Protein AF-A0A3D0DFE4-F1 (afdb_monomer_lite)

Secondary structure (DSSP, 8-state):
-EEEE----S--TT-SSGGGTTSPP--TTTTHHHHHHHHHHHHHHHHS--SS---EEEESSSS---TT-GGGS-GGG-

Foldseek 3Di:
DAEAAADWAQAPCVDPPPVRGRHTDPCVPPRVVSVVVLVVVVVVCVVPPDPDDDDYDHFYQQNQDDPPDPVRHPPRPD

pLDDT: mean 96.99, std 2.97, range [77.88, 98.81]

Radius of gyration: 15.49 Å; chains: 1; bounding box: 35×24×38 Å

Sequence (78 aa):
MLCAHWDSRPRADQDHDSSFAGQPILGANDGASGTAILLELGRLFKETPPPIGVDIVLFDGEDYGFSGQEKGWFLGSA

Structure (mmCIF, N/CA/C/O backbone):
data_AF-A0A3D0DFE4-F1
#
_entry.id   AF-A0A3D0DFE4-F1
#
loop_
_atom_site.group_PDB
_atom_site.id
_atom_site.type_symbol
_atom_site.label_atom_id
_atom_site.label_alt_id
_atom_site.label_comp_id
_atom_site.label_asym_id
_atom_site.label_entity_id
_atom_site.label_seq_id
_atom_site.pdbx_PDB_ins_code
_atom_site.Cartn_x
_atom_site.Cartn_y
_atom_site.Cartn_z
_atom_site.occupancy
_atom_site.B_iso_or_equiv
_atom_site.auth_seq_id
_atom_site.auth_comp_id
_atom_site.auth_asym_id
_atom_site.auth_atom_id
_atom_site.pdbx_PDB_model_num
ATOM 1 N N . MET A 1 1 ? -6.550 7.747 10.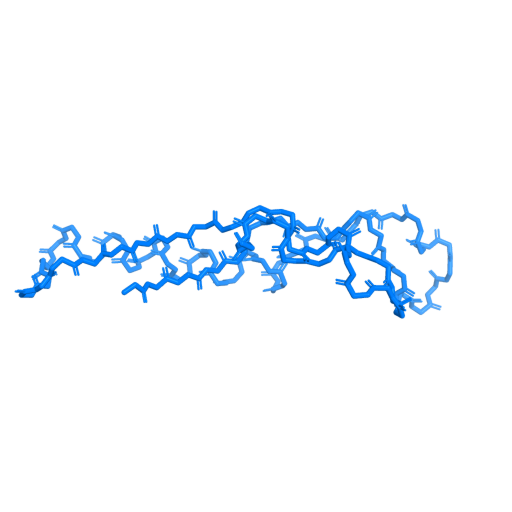956 1.00 95.81 1 MET A N 1
ATOM 2 C CA . MET A 1 1 ? -6.370 7.089 9.651 1.00 95.81 1 MET A CA 1
ATOM 3 C C . MET A 1 1 ? -5.161 6.175 9.717 1.00 95.81 1 MET A C 1
ATOM 5 O O . MET A 1 1 ? -4.132 6.593 10.238 1.00 95.81 1 MET A O 1
ATOM 9 N N . LEU A 1 2 ? -5.314 4.947 9.232 1.00 98.50 2 LEU A N 1
ATOM 10 C CA . LEU A 1 2 ? -4.259 3.956 9.033 1.00 98.50 2 LEU A CA 1
ATOM 11 C C . LEU A 1 2 ? -4.267 3.571 7.550 1.00 98.50 2 LEU A C 1
ATOM 13 O O . LEU A 1 2 ? -5.344 3.431 6.969 1.00 98.50 2 LEU A O 1
ATOM 17 N N . CYS A 1 3 ? -3.102 3.423 6.927 1.00 98.44 3 CYS A N 1
ATOM 18 C CA . CYS A 1 3 ? -3.035 3.139 5.497 1.00 98.44 3 CYS A CA 1
ATOM 19 C C . CYS A 1 3 ? -1.841 2.268 5.116 1.00 98.44 3 CYS A C 1
ATOM 21 O O . CYS A 1 3 ? -0.846 2.210 5.839 1.00 98.44 3 CYS A O 1
ATOM 23 N N . ALA A 1 4 ? -1.995 1.579 3.992 1.00 98.69 4 ALA A N 1
ATOM 24 C CA . ALA A 1 4 ? -0.970 0.820 3.292 1.00 98.69 4 ALA A CA 1
ATOM 25 C C . ALA A 1 4 ? -1.308 0.846 1.797 1.00 98.69 4 ALA A C 1
ATOM 27 O O . ALA A 1 4 ? -2.458 1.102 1.433 1.00 98.69 4 ALA A O 1
ATOM 28 N N . HIS A 1 5 ? -0.335 0.571 0.939 1.00 98.69 5 HIS A N 1
ATOM 29 C CA . HIS A 1 5 ? -0.626 0.221 -0.447 1.00 98.69 5 HIS A CA 1
ATOM 30 C C . HIS A 1 5 ? -0.906 -1.285 -0.554 1.00 98.69 5 HIS A C 1
ATOM 32 O O . HIS A 1 5 ? -0.467 -2.060 0.302 1.00 98.69 5 HIS A O 1
ATOM 38 N N . TRP A 1 6 ? -1.682 -1.695 -1.557 1.00 98.56 6 TRP A N 1
ATOM 39 C CA . TRP A 1 6 ? -2.006 -3.111 -1.790 1.00 98.56 6 TRP A CA 1
ATOM 40 C C . TRP A 1 6 ? -1.561 -3.622 -3.163 1.00 98.56 6 TRP A C 1
ATOM 42 O O . TRP A 1 6 ? -1.568 -4.835 -3.380 1.00 98.56 6 TRP A O 1
ATOM 52 N N . ASP A 1 7 ? -1.182 -2.729 -4.079 1.00 98.56 7 ASP A N 1
ATOM 53 C CA . ASP A 1 7 ? -0.641 -3.105 -5.377 1.00 98.56 7 ASP A CA 1
ATOM 54 C C . ASP A 1 7 ? 0.758 -3.717 -5.259 1.00 98.56 7 ASP A C 1
ATOM 56 O O . ASP A 1 7 ? 1.431 -3.617 -4.235 1.00 98.56 7 ASP A O 1
ATOM 60 N N . SER A 1 8 ? 1.183 -4.410 -6.312 1.00 98.44 8 SER A N 1
ATOM 61 C CA . SER A 1 8 ? 2.505 -5.028 -6.390 1.00 98.44 8 SER A CA 1
ATOM 62 C C . SER A 1 8 ? 3.216 -4.584 -7.653 1.00 98.44 8 SER A C 1
ATOM 64 O O . SER A 1 8 ? 2.600 -4.503 -8.724 1.00 98.44 8 SER A O 1
ATOM 66 N N . ARG A 1 9 ? 4.532 -4.374 -7.548 1.00 98.00 9 ARG A N 1
ATOM 67 C CA . ARG A 1 9 ? 5.363 -4.005 -8.690 1.00 98.00 9 ARG A CA 1
ATOM 68 C C . A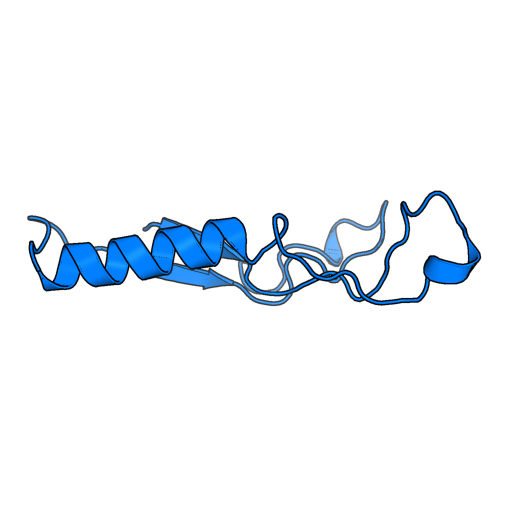RG A 1 9 ? 5.163 -4.949 -9.877 1.00 98.00 9 ARG A C 1
ATOM 70 O O . ARG A 1 9 ? 5.364 -6.162 -9.745 1.00 98.00 9 ARG A O 1
ATOM 77 N N . PRO A 1 10 ? 4.911 -4.428 -11.089 1.00 97.69 10 PRO A N 1
ATOM 78 C CA . PRO A 1 10 ? 4.830 -5.260 -12.289 1.00 97.69 10 PRO A CA 1
ATOM 79 C C . PRO A 1 10 ? 6.189 -5.796 -12.770 1.00 97.69 10 PRO A C 1
ATOM 81 O O . PRO A 1 10 ? 6.237 -6.452 -13.808 1.00 97.69 10 PRO A O 1
ATOM 84 N N . ARG A 1 11 ? 7.296 -5.430 -12.103 1.00 97.25 11 ARG A N 1
ATOM 85 C CA . ARG A 1 11 ? 8.678 -5.617 -12.572 1.00 97.25 11 ARG A CA 1
ATOM 86 C C . ARG A 1 11 ? 9.612 -5.903 -11.396 1.00 97.25 11 ARG A C 1
ATOM 88 O O . ARG A 1 11 ? 9.649 -5.118 -10.454 1.00 97.25 11 ARG A O 1
ATOM 95 N N . ALA A 1 12 ? 10.409 -6.960 -11.488 1.00 97.44 12 ALA A N 1
ATOM 96 C CA . ALA A 1 12 ? 11.491 -7.278 -10.562 1.00 97.44 12 ALA A CA 1
ATOM 97 C C . ALA A 1 12 ? 12.789 -6.572 -10.993 1.00 97.44 12 ALA A C 1
ATOM 99 O O . ALA A 1 12 ? 13.816 -7.195 -11.239 1.00 97.44 12 ALA A O 1
ATOM 100 N N . ASP A 1 13 ? 12.750 -5.250 -11.142 1.00 94.69 13 ASP A N 1
ATOM 101 C CA . ASP A 1 13 ? 13.840 -4.444 -11.712 1.00 94.69 13 ASP A CA 1
ATOM 102 C C . ASP A 1 13 ? 15.126 -4.405 -10.866 1.00 94.69 13 ASP A C 1
ATOM 104 O O . ASP A 1 13 ? 16.152 -3.915 -11.336 1.00 94.69 13 ASP A O 1
ATOM 108 N N . GLN A 1 14 ? 15.078 -4.942 -9.645 1.00 95.44 14 GLN A N 1
ATOM 109 C CA . GLN A 1 14 ? 16.224 -5.149 -8.755 1.00 95.44 14 GLN A CA 1
ATOM 110 C C . GLN A 1 14 ? 16.614 -6.632 -8.594 1.00 95.44 14 GLN A C 1
ATOM 112 O O . GLN A 1 14 ? 17.439 -6.947 -7.736 1.00 95.44 14 GLN A O 1
ATOM 117 N N . ASP A 1 15 ? 16.034 -7.553 -9.374 1.00 97.19 15 ASP A N 1
ATOM 118 C CA . ASP A 1 15 ? 16.425 -8.966 -9.324 1.00 97.19 15 ASP A CA 1
ATOM 119 C C . ASP A 1 15 ? 17.894 -9.138 -9.748 1.00 97.19 15 ASP A C 1
ATOM 121 O O . ASP A 1 15 ? 18.382 -8.483 -10.675 1.00 97.19 15 ASP A O 1
ATOM 125 N N . HIS A 1 16 ? 18.615 -10.023 -9.059 1.00 96.81 16 HIS A N 1
ATOM 126 C CA . HIS A 1 16 ? 20.005 -10.328 -9.391 1.00 96.81 16 HIS A CA 1
ATOM 127 C C . HIS A 1 16 ? 20.128 -11.018 -10.754 1.00 96.81 16 HIS A C 1
ATOM 129 O O . HIS A 1 16 ? 21.133 -10.838 -11.445 1.00 96.81 16 HIS A O 1
ATOM 135 N N . ASP A 1 17 ? 19.124 -11.807 -11.144 1.00 97.31 17 ASP A N 1
ATOM 136 C CA . ASP A 1 17 ? 19.041 -12.390 -12.474 1.00 97.31 17 ASP A CA 1
ATOM 137 C C . ASP A 1 17 ? 18.175 -11.501 -13.375 1.00 97.31 17 ASP A C 1
ATOM 139 O O . ASP A 1 17 ? 16.945 -11.484 -13.326 1.00 97.31 17 ASP A O 1
ATOM 143 N N . SER A 1 18 ? 18.854 -10.774 -14.265 1.00 95.81 18 SER A N 1
ATOM 144 C CA . SER A 1 18 ? 18.235 -9.850 -15.221 1.00 95.81 18 SER A CA 1
ATOM 145 C C . SER A 1 18 ? 17.166 -10.472 -16.132 1.00 95.81 18 SER A C 1
ATOM 147 O O . SER A 1 18 ? 16.368 -9.731 -16.709 1.00 95.81 18 SER A O 1
ATOM 149 N N . SER A 1 19 ? 17.099 -11.804 -16.256 1.00 97.19 19 SER A N 1
ATOM 150 C CA . SER A 1 19 ? 16.018 -12.472 -16.992 1.00 97.19 19 SER A CA 1
ATOM 151 C C . SER A 1 19 ? 14.643 -12.313 -16.322 1.00 97.19 19 SER A C 1
ATOM 153 O O . SER A 1 19 ? 13.618 -12.415 -17.003 1.00 97.19 19 SER A O 1
ATOM 155 N N . PHE A 1 20 ? 14.605 -11.977 -15.026 1.00 97.25 20 PHE A N 1
ATOM 156 C CA . PHE A 1 20 ? 13.379 -11.703 -14.272 1.00 97.25 20 PHE A CA 1
ATOM 157 C C . PHE A 1 20 ? 12.978 -10.225 -14.247 1.00 97.25 20 PHE A C 1
ATOM 159 O O . PHE A 1 20 ? 11.860 -9.925 -13.840 1.00 97.25 20 PHE A O 1
ATOM 166 N N . ALA A 1 21 ? 13.808 -9.297 -14.738 1.00 94.94 21 ALA A N 1
ATOM 167 C CA . ALA A 1 21 ? 13.581 -7.853 -14.575 1.00 94.94 21 ALA A CA 1
ATOM 168 C C . ALA A 1 21 ? 12.217 -7.347 -15.094 1.00 94.94 21 ALA A C 1
ATOM 170 O O . ALA A 1 21 ? 11.674 -6.365 -14.591 1.00 94.94 21 ALA A O 1
ATOM 171 N N . GLY A 1 22 ? 11.648 -8.018 -16.101 1.00 95.88 22 GLY A N 1
ATOM 172 C CA . GLY A 1 22 ? 10.329 -7.703 -16.661 1.00 95.88 22 GLY A CA 1
ATOM 173 C C . GLY A 1 22 ? 9.154 -8.475 -16.051 1.00 95.88 22 GLY A C 1
ATOM 174 O O . GLY A 1 22 ? 8.036 -8.325 -16.536 1.00 95.88 22 GLY A O 1
ATOM 175 N N . GLN A 1 23 ? 9.392 -9.331 -15.056 1.00 98.19 23 GLN A N 1
ATOM 176 C CA . GLN A 1 23 ? 8.366 -10.159 -14.421 1.00 98.19 23 GLN A CA 1
ATOM 177 C C . GLN A 1 23 ? 7.799 -9.479 -13.168 1.00 98.19 23 GLN A C 1
ATOM 179 O O . GLN A 1 23 ? 8.538 -8.779 -12.477 1.00 98.19 23 GLN A O 1
ATOM 184 N N . PRO A 1 24 ? 6.512 -9.687 -12.843 1.00 97.94 24 PRO A N 1
ATOM 185 C CA . PRO A 1 24 ? 5.921 -9.163 -11.616 1.00 97.94 24 PRO A CA 1
ATOM 186 C C . PRO A 1 24 ? 6.519 -9.819 -10.369 1.00 97.94 24 PRO A C 1
ATOM 188 O O . PRO A 1 24 ? 6.873 -11.000 -10.385 1.00 97.94 24 PRO A O 1
ATOM 191 N N . ILE A 1 25 ? 6.571 -9.063 -9.270 1.00 97.88 25 ILE A N 1
ATOM 192 C CA . ILE A 1 25 ? 6.951 -9.593 -7.955 1.00 97.88 25 ILE A CA 1
ATOM 193 C C . ILE A 1 25 ? 5.715 -10.034 -7.168 1.00 97.88 25 ILE A C 1
ATOM 195 O O . ILE A 1 25 ? 4.604 -9.568 -7.405 1.00 97.88 25 ILE A O 1
ATOM 199 N N . LEU A 1 26 ? 5.916 -10.918 -6.188 1.00 97.75 26 LEU A N 1
ATOM 200 C CA . LEU A 1 26 ? 4.827 -11.416 -5.341 1.00 97.75 26 LEU A CA 1
ATOM 201 C C . LEU A 1 26 ? 4.267 -10.372 -4.361 1.00 97.75 26 LEU A C 1
ATOM 203 O O . LEU A 1 26 ? 3.170 -10.578 -3.855 1.00 97.75 26 LEU A O 1
ATOM 207 N N . GLY A 1 27 ? 5.028 -9.324 -4.017 1.00 98.12 27 GLY A N 1
ATOM 208 C CA . GLY A 1 27 ? 4.564 -8.266 -3.104 1.00 98.12 27 GLY A CA 1
ATOM 209 C C . GLY A 1 27 ? 4.246 -8.735 -1.674 1.00 98.12 27 GLY A C 1
ATOM 210 O O . GLY A 1 27 ? 3.465 -8.110 -0.965 1.00 98.12 27 GLY A O 1
ATOM 211 N N . ALA A 1 28 ? 4.818 -9.861 -1.220 1.00 98.50 28 ALA A N 1
ATOM 212 C CA . ALA A 1 28 ? 4.477 -10.445 0.085 1.00 98.50 28 ALA A CA 1
ATOM 213 C C . ALA A 1 28 ? 4.805 -9.511 1.266 1.00 98.50 28 ALA A C 1
ATOM 215 O O . ALA A 1 28 ? 4.062 -9.453 2.245 1.00 98.50 28 ALA A O 1
ATOM 216 N N . ASN A 1 29 ? 5.921 -8.785 1.173 1.00 98.56 29 ASN A N 1
ATOM 217 C CA . ASN A 1 29 ? 6.274 -7.745 2.134 1.00 98.56 29 ASN A CA 1
ATOM 218 C C . ASN A 1 29 ? 5.856 -6.358 1.633 1.00 98.56 29 ASN A C 1
ATOM 220 O O . ASN A 1 29 ? 5.215 -5.621 2.376 1.00 98.56 29 ASN A O 1
ATOM 224 N N . ASP A 1 30 ? 6.199 -6.045 0.385 1.00 98.31 30 ASP A N 1
ATOM 225 C CA . ASP A 1 30 ? 5.918 -4.771 -0.276 1.00 98.31 30 ASP A CA 1
ATOM 226 C C . ASP A 1 30 ? 4.470 -4.754 -0.795 1.00 98.31 30 ASP A C 1
ATOM 228 O O . ASP A 1 30 ? 4.171 -5.333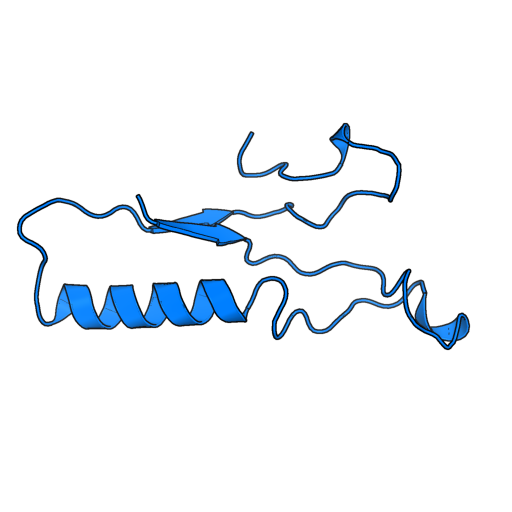 -1.838 1.00 98.31 30 ASP A O 1
ATOM 232 N N . GLY A 1 31 ? 3.555 -4.228 0.022 1.00 98.56 31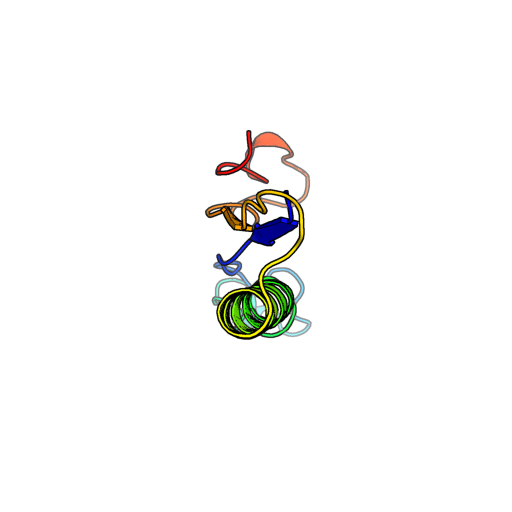 GLY A N 1
ATOM 233 C CA . GLY A 1 31 ? 2.104 -4.245 -0.192 1.00 98.56 31 GLY A CA 1
ATOM 234 C C . GLY A 1 31 ? 1.353 -5.174 0.770 1.00 98.56 31 GLY A C 1
ATOM 235 O O . GLY A 1 31 ? 0.636 -4.727 1.678 1.00 98.56 31 GLY A O 1
ATOM 236 N N . ALA A 1 32 ? 1.515 -6.494 0.621 1.00 98.69 32 ALA A N 1
ATOM 237 C CA . ALA A 1 32 ? 0.662 -7.457 1.324 1.00 98.69 32 ALA A CA 1
ATOM 238 C C . ALA A 1 32 ? 0.838 -7.450 2.854 1.00 98.69 32 ALA A C 1
ATOM 240 O O . ALA A 1 32 ? -0.144 -7.648 3.571 1.00 98.69 32 ALA A O 1
ATOM 241 N N . SER A 1 33 ? 2.042 -7.195 3.380 1.00 98.75 33 SER A N 1
ATOM 242 C CA . SER A 1 33 ? 2.284 -7.207 4.834 1.00 98.75 33 SER A CA 1
ATOM 243 C C . SER A 1 33 ? 1.508 -6.108 5.572 1.00 98.75 33 SER A C 1
ATOM 245 O O . SER A 1 33 ? 0.816 -6.387 6.554 1.00 98.75 33 SER A O 1
ATOM 247 N N . GLY A 1 34 ? 1.556 -4.871 5.066 1.00 98.75 34 GLY A N 1
ATOM 248 C CA . GLY A 1 34 ? 0.804 -3.741 5.609 1.00 98.75 34 GLY A CA 1
ATOM 249 C C . GLY A 1 34 ? -0.698 -3.964 5.474 1.00 98.75 34 GLY A C 1
ATOM 250 O O . GLY A 1 34 ? -1.438 -3.815 6.447 1.00 98.75 34 GLY A O 1
ATOM 251 N N . THR A 1 35 ? -1.135 -4.430 4.302 1.00 98.75 35 THR A N 1
ATOM 252 C CA . THR A 1 35 ? -2.536 -4.794 4.056 1.00 98.75 35 THR A CA 1
ATOM 253 C C . THR A 1 35 ? -3.033 -5.851 5.050 1.00 98.75 35 THR A C 1
ATOM 255 O O . THR A 1 35 ? -4.091 -5.677 5.651 1.00 98.75 35 THR A O 1
ATOM 258 N N . ALA A 1 36 ? -2.263 -6.915 5.297 1.00 98.81 36 ALA A N 1
ATOM 259 C CA . ALA A 1 36 ? -2.631 -7.984 6.226 1.00 98.81 36 ALA A CA 1
ATOM 260 C C . ALA A 1 36 ? -2.773 -7.488 7.674 1.00 98.81 36 ALA A C 1
ATOM 262 O O . ALA A 1 36 ? -3.735 -7.846 8.355 1.00 98.81 36 ALA A O 1
ATOM 263 N N . ILE A 1 37 ? -1.860 -6.624 8.133 1.00 98.81 37 ILE A N 1
ATOM 264 C CA . ILE A 1 37 ? -1.953 -6.003 9.463 1.00 98.81 37 ILE A CA 1
ATOM 265 C C . ILE A 1 37 ? -3.228 -5.163 9.573 1.00 98.81 37 ILE A C 1
ATOM 267 O O . ILE A 1 37 ? -3.945 -5.262 10.568 1.00 98.81 37 ILE A O 1
ATOM 271 N N . LEU A 1 38 ? -3.540 -4.355 8.557 1.00 98.81 38 LEU A N 1
ATOM 272 C CA . LEU A 1 38 ? -4.736 -3.512 8.567 1.00 98.81 38 LEU A CA 1
ATOM 273 C C . LEU A 1 38 ? -6.028 -4.337 8.528 1.00 98.81 38 LEU A C 1
ATOM 275 O O . LEU A 1 38 ? -6.985 -3.992 9.218 1.00 98.81 38 LEU A O 1
ATOM 279 N N . LEU A 1 39 ? -6.052 -5.451 7.792 1.00 98.81 39 LEU A N 1
ATOM 280 C CA . LEU A 1 39 ? -7.176 -6.389 7.809 1.00 98.81 39 LEU A CA 1
ATOM 281 C C . LEU A 1 39 ? -7.389 -6.994 9.204 1.00 98.81 39 LEU A C 1
ATOM 283 O O . LEU A 1 39 ? -8.525 -7.041 9.682 1.00 98.81 39 LEU A O 1
ATOM 287 N N . GLU A 1 40 ? -6.314 -7.402 9.882 1.00 98.81 40 GLU A N 1
ATOM 288 C CA . GLU A 1 40 ? -6.408 -7.942 11.241 1.00 98.81 40 GLU A CA 1
ATOM 289 C C . GLU A 1 40 ? -6.832 -6.873 12.256 1.00 98.81 40 GLU A C 1
ATOM 291 O O . GLU A 1 40 ? -7.680 -7.131 13.111 1.00 98.81 40 GLU A O 1
ATOM 296 N N . LEU A 1 41 ? -6.340 -5.639 12.126 1.00 98.69 41 LEU A N 1
ATOM 297 C CA . LEU A 1 41 ? -6.837 -4.517 12.924 1.00 98.69 41 LEU A CA 1
ATOM 298 C C . LEU A 1 41 ? -8.327 -4.263 12.671 1.00 98.69 41 LEU A C 1
ATOM 300 O O . LEU A 1 41 ? -9.070 -4.061 13.625 1.00 98.69 41 LEU A O 1
ATOM 304 N N . GLY A 1 42 ? -8.793 -4.348 11.423 1.00 98.50 42 GLY A N 1
ATOM 305 C CA . GLY A 1 42 ? -10.217 -4.267 11.092 1.00 98.50 42 GLY A CA 1
ATOM 306 C C . GLY A 1 42 ? -11.048 -5.351 11.789 1.00 98.50 42 GLY A C 1
ATOM 307 O O . GLY A 1 42 ? -12.117 -5.059 12.334 1.00 98.50 42 GLY A O 1
ATOM 308 N N . ARG A 1 43 ? -10.539 -6.591 11.845 1.00 98.75 43 ARG A N 1
ATOM 309 C CA . ARG A 1 43 ? -11.161 -7.689 12.604 1.00 98.75 43 ARG A CA 1
ATOM 310 C C . ARG A 1 43 ? -11.216 -7.371 14.102 1.00 98.75 43 ARG A C 1
ATOM 312 O O . ARG A 1 43 ? -12.280 -7.497 14.705 1.00 98.75 43 ARG A O 1
ATOM 319 N N . LEU A 1 44 ? -10.108 -6.911 14.686 1.00 98.69 44 LEU A N 1
ATOM 320 C CA . LEU A 1 44 ? -10.018 -6.552 16.104 1.00 98.69 44 LEU A CA 1
ATOM 321 C C . LEU A 1 44 ? -10.919 -5.365 16.468 1.00 98.69 44 LEU A C 1
ATOM 323 O O . LEU A 1 44 ? -11.574 -5.402 17.504 1.00 98.69 44 LEU A O 1
ATOM 327 N N . PHE A 1 45 ? -11.023 -4.342 15.617 1.00 98.38 45 PHE A N 1
ATOM 328 C CA . PHE A 1 45 ? -11.901 -3.187 15.845 1.00 98.38 45 PHE A CA 1
ATOM 329 C C . PHE A 1 45 ? -13.382 -3.544 15.755 1.00 98.38 45 PHE A C 1
ATOM 331 O O . PHE A 1 45 ? -14.204 -2.922 16.422 1.00 98.38 45 PHE A O 1
ATOM 338 N N . LYS A 1 46 ? -13.746 -4.565 14.973 1.00 97.69 46 LYS A N 1
ATOM 339 C CA . LYS A 1 46 ? -15.110 -5.104 14.994 1.00 97.69 46 LYS A CA 1
ATOM 340 C C . LYS A 1 46 ? -15.438 -5.755 16.343 1.00 97.69 46 LYS A C 1
ATOM 342 O O . LYS A 1 46 ? -16.565 -5.633 16.812 1.00 97.69 46 LYS A O 1
ATOM 347 N N . GLU A 1 47 ? -14.477 -6.456 16.945 1.00 98.38 47 GLU A N 1
ATOM 348 C CA . GLU A 1 47 ? -14.646 -7.139 18.237 1.00 98.38 47 GLU A CA 1
ATOM 349 C C . GLU A 1 47 ? -14.570 -6.174 19.423 1.00 98.38 47 GLU A C 1
ATOM 351 O O . GLU A 1 47 ? -15.353 -6.282 20.364 1.00 98.38 47 GLU A O 1
ATOM 356 N N . THR A 1 48 ? -13.639 -5.222 19.372 1.00 98.44 48 THR A N 1
ATOM 357 C CA . THR A 1 48 ? -13.418 -4.189 20.387 1.00 98.44 48 THR A CA 1
ATOM 358 C C . THR A 1 48 ? -13.328 -2.825 19.701 1.00 98.44 48 THR A C 1
ATOM 360 O O . THR A 1 48 ? -12.233 -2.387 19.333 1.00 98.44 48 THR A O 1
ATOM 363 N N . PRO A 1 49 ? -14.472 -2.144 19.506 1.00 98.00 49 PRO A N 1
ATOM 364 C CA . PRO A 1 49 ? -14.497 -0.856 18.831 1.00 98.00 49 PRO A CA 1
ATOM 365 C C . PRO A 1 49 ? -13.642 0.197 19.549 1.00 98.00 49 PRO A C 1
ATOM 367 O O . PRO A 1 49 ? -13.769 0.359 20.768 1.00 98.00 49 PRO A O 1
ATOM 370 N N . PRO A 1 50 ? -12.785 0.937 18.824 1.00 97.50 50 PRO A N 1
ATOM 371 C CA . PRO A 1 50 ? -12.042 2.047 19.402 1.00 97.50 50 PRO A CA 1
ATOM 372 C C . PRO A 1 50 ? -12.991 3.183 19.830 1.00 97.50 50 PRO A C 1
ATOM 374 O O . PRO A 1 50 ? -14.080 3.332 19.274 1.00 97.50 50 PRO A O 1
ATOM 377 N N . PRO A 1 51 ? -12.580 4.044 20.781 1.00 97.88 51 PRO A N 1
ATOM 378 C CA . PRO A 1 51 ? -13.397 5.174 21.238 1.00 97.88 51 PRO A CA 1
ATOM 379 C C . PRO A 1 51 ? -13.518 6.303 20.198 1.00 97.88 51 PRO A C 1
ATOM 381 O O . PRO A 1 51 ? -14.187 7.303 20.446 1.00 97.88 51 PRO A O 1
ATOM 384 N N . ILE A 1 52 ? -12.847 6.165 19.053 1.00 98.12 52 ILE A N 1
ATOM 385 C CA . ILE A 1 52 ? -12.824 7.115 17.943 1.00 98.12 52 ILE A CA 1
ATOM 386 C C . ILE A 1 52 ? -13.111 6.380 16.633 1.00 98.12 52 ILE A C 1
ATOM 388 O O . ILE A 1 52 ? -12.854 5.183 16.525 1.00 98.12 52 ILE A O 1
ATOM 392 N N . GLY A 1 53 ? -13.589 7.102 15.620 1.00 97.88 53 GLY A N 1
ATOM 393 C CA . GLY A 1 53 ? -13.635 6.570 14.258 1.00 97.88 53 GLY A CA 1
ATOM 394 C C . GLY A 1 53 ? -12.225 6.269 13.740 1.00 97.88 53 GLY A C 1
ATOM 395 O O . GLY A 1 53 ? -11.294 7.042 13.980 1.00 97.88 53 GLY A O 1
ATOM 396 N N . VAL A 1 54 ? -12.068 5.146 13.038 1.00 98.12 54 VAL A N 1
ATOM 397 C CA . VAL A 1 54 ? -10.805 4.755 12.403 1.00 98.12 54 VAL A CA 1
ATOM 398 C C . VAL A 1 54 ? -11.050 4.459 10.931 1.00 98.12 54 VAL A C 1
ATOM 400 O O . VAL A 1 54 ? -11.737 3.498 10.596 1.00 98.12 54 VAL A O 1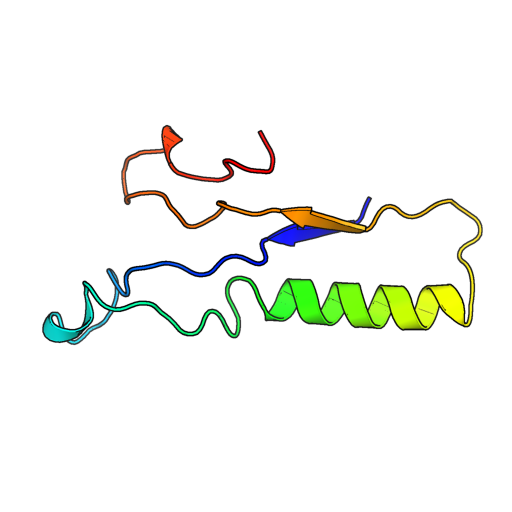
ATOM 403 N N . ASP A 1 55 ? -10.436 5.258 10.065 1.00 98.56 55 ASP A N 1
ATOM 404 C CA . ASP A 1 55 ? -10.382 5.000 8.627 1.00 98.56 55 ASP A CA 1
ATOM 405 C C . ASP A 1 55 ? -9.189 4.099 8.301 1.00 98.56 55 ASP A C 1
ATOM 407 O O . ASP A 1 55 ? -8.049 4.425 8.659 1.00 98.56 55 ASP A O 1
ATOM 411 N N . ILE A 1 56 ? -9.462 2.987 7.618 1.00 98.56 56 ILE A N 1
ATOM 412 C CA . ILE A 1 56 ? -8.461 2.117 6.995 1.00 98.56 56 ILE A CA 1
ATOM 413 C C . ILE A 1 56 ? -8.531 2.352 5.489 1.00 98.56 56 ILE A C 1
ATOM 415 O O . ILE A 1 56 ? -9.585 2.148 4.887 1.00 98.56 56 ILE A O 1
ATOM 419 N N . VAL A 1 57 ? -7.417 2.769 4.889 1.00 98.62 57 VAL A N 1
ATOM 420 C CA . VAL A 1 57 ? -7.326 3.043 3.449 1.00 98.62 57 VAL A CA 1
ATOM 421 C C . VAL A 1 57 ? -6.245 2.166 2.826 1.00 98.62 57 VAL A C 1
ATOM 423 O O . VAL A 1 57 ? -5.101 2.178 3.275 1.00 98.62 57 VAL A O 1
ATOM 426 N N . LEU A 1 58 ? -6.622 1.400 1.802 1.00 98.69 58 LEU A N 1
ATOM 427 C CA . LEU A 1 58 ? -5.706 0.598 0.993 1.00 98.69 58 LEU A CA 1
ATOM 428 C C . LEU A 1 58 ? -5.527 1.295 -0.356 1.00 98.69 58 LEU A C 1
ATOM 430 O O . LEU A 1 58 ? -6.455 1.316 -1.164 1.00 98.69 58 LEU A O 1
ATOM 434 N N . PHE A 1 59 ? -4.369 1.911 -0.571 1.00 98.56 59 PHE A N 1
ATOM 435 C CA . PHE A 1 59 ? -4.078 2.668 -1.787 1.00 98.56 59 PHE A CA 1
ATOM 436 C C . PHE A 1 59 ? -3.605 1.751 -2.920 1.00 98.56 59 PHE A C 1
ATOM 438 O O . PHE A 1 59 ? -2.885 0.786 -2.681 1.00 98.56 59 PHE A O 1
ATOM 445 N N . ASP A 1 60 ? -4.034 2.056 -4.143 1.00 98.31 60 ASP A N 1
ATOM 446 C CA . ASP A 1 60 ? -3.604 1.380 -5.372 1.00 98.31 60 ASP A CA 1
ATOM 447 C C . ASP A 1 60 ? -2.586 2.253 -6.129 1.00 98.31 60 ASP A C 1
ATOM 449 O O . ASP A 1 60 ? -2.542 3.474 -5.948 1.00 98.31 60 ASP A O 1
ATOM 453 N N . GLY A 1 61 ? -1.801 1.641 -7.012 1.00 97.12 61 GLY A N 1
ATOM 454 C CA . GLY A 1 61 ? -0.840 2.320 -7.880 1.00 97.12 61 GLY A CA 1
ATOM 455 C C . GLY A 1 61 ? 0.294 3.038 -7.145 1.00 97.12 61 GLY A C 1
ATOM 456 O O . GLY A 1 61 ? 0.781 4.060 -7.638 1.00 97.12 61 GLY A O 1
ATOM 457 N N . GLU A 1 62 ? 0.695 2.556 -5.970 1.00 98.12 62 GLU A N 1
ATOM 458 C CA . GLU A 1 62 ? 1.860 3.077 -5.262 1.00 98.12 62 GLU A CA 1
ATOM 459 C C . GLU A 1 62 ? 3.163 2.700 -5.977 1.00 98.12 62 GLU A C 1
ATOM 461 O O . GLU A 1 62 ? 3.994 3.581 -6.208 1.00 98.12 62 GLU A O 1
ATOM 466 N N . ASP A 1 63 ? 3.273 1.453 -6.446 1.00 97.31 63 ASP A N 1
ATOM 467 C CA . ASP A 1 63 ? 4.517 0.836 -6.923 1.00 97.31 63 ASP A CA 1
ATOM 468 C C . ASP A 1 63 ? 4.554 0.690 -8.460 1.00 97.31 63 ASP A C 1
ATOM 470 O O . ASP A 1 63 ? 5.221 -0.163 -9.061 1.00 97.31 63 ASP A O 1
ATOM 474 N N . TYR A 1 64 ? 3.806 1.540 -9.166 1.00 96.69 64 TYR A N 1
ATOM 475 C CA . TYR A 1 64 ? 3.779 1.507 -10.630 1.00 96.69 64 TYR A CA 1
ATOM 476 C C . TYR A 1 64 ? 4.952 2.262 -11.272 1.00 96.69 64 TYR A C 1
ATOM 478 O O . TYR A 1 64 ? 5.225 2.078 -12.464 1.00 96.69 64 TYR A O 1
ATOM 486 N N . GLY A 1 65 ? 5.666 3.085 -10.504 1.00 96.12 65 GLY A N 1
ATOM 487 C CA . GLY A 1 65 ? 6.670 4.017 -11.002 1.00 96.12 65 GLY A CA 1
ATOM 488 C C . GLY A 1 65 ? 7.953 3.375 -11.529 1.00 96.12 65 GLY A C 1
ATOM 489 O O . GLY A 1 65 ? 8.253 2.200 -11.305 1.00 96.12 65 GLY A O 1
ATOM 490 N N . PHE A 1 66 ? 8.747 4.182 -12.232 1.00 95.50 66 PHE A N 1
ATOM 491 C CA . PHE A 1 66 ? 10.101 3.828 -12.659 1.00 95.50 66 PHE A CA 1
ATOM 492 C C . PHE A 1 66 ? 11.126 4.545 -11.780 1.00 95.50 66 PHE A C 1
ATOM 494 O O . PHE A 1 66 ? 10.944 5.713 -11.425 1.00 95.50 66 PHE A O 1
ATOM 501 N N . SER A 1 67 ? 12.223 3.866 -11.445 1.00 90.50 67 SER A N 1
ATOM 502 C CA . SER A 1 67 ? 13.319 4.464 -10.681 1.00 90.50 67 SER A CA 1
ATOM 503 C C . SER A 1 67 ? 13.838 5.725 -11.378 1.00 90.50 67 SER A C 1
ATOM 505 O O . SER A 1 67 ? 14.045 5.746 -12.591 1.00 90.50 67 SER A O 1
ATOM 507 N N . GLY A 1 68 ? 14.016 6.799 -10.609 1.00 92.12 68 GLY A N 1
ATOM 508 C CA . GLY A 1 68 ? 14.389 8.113 -11.141 1.00 92.12 68 GLY A CA 1
ATOM 509 C C . GLY A 1 68 ? 13.229 8.932 -11.729 1.00 92.12 68 GLY A C 1
ATOM 510 O O . GLY A 1 68 ? 13.467 10.039 -12.205 1.00 92.12 68 GLY A O 1
ATOM 511 N N . GLN A 1 69 ? 11.986 8.434 -11.686 1.00 93.19 69 GLN A N 1
ATOM 512 C CA . GLN 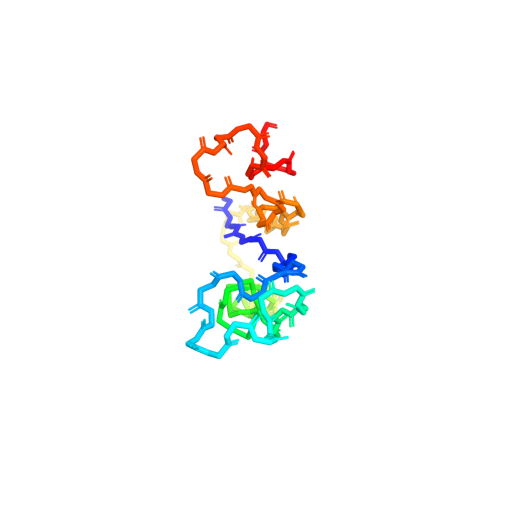A 1 69 ? 10.786 9.167 -12.105 1.00 93.19 69 GLN A CA 1
ATOM 513 C C . GLN A 1 69 ? 9.775 9.271 -10.956 1.00 93.19 69 GLN A C 1
ATOM 515 O O . GLN A 1 69 ? 8.983 8.363 -10.729 1.00 93.19 69 GLN A O 1
ATOM 520 N N . GLU A 1 70 ? 9.757 10.406 -10.255 1.00 89.50 70 GLU A N 1
ATOM 521 C CA . GLU A 1 70 ? 8.902 10.609 -9.070 1.00 89.50 70 GLU A CA 1
ATOM 522 C C . GLU A 1 70 ? 7.395 10.557 -9.370 1.00 89.50 70 GLU A C 1
ATOM 524 O O . GLU A 1 70 ? 6.609 10.116 -8.542 1.00 89.50 70 GLU A O 1
ATOM 529 N N . LYS A 1 71 ? 6.970 10.959 -10.572 1.00 90.38 71 LYS A N 1
ATOM 530 C CA . LYS A 1 71 ? 5.541 11.077 -10.921 1.00 90.38 71 LYS A CA 1
ATOM 531 C C . LYS A 1 71 ? 4.806 9.744 -11.106 1.00 90.38 71 LYS A C 1
ATOM 533 O O . LYS A 1 71 ? 3.608 9.768 -11.357 1.00 90.38 71 LYS A O 1
ATOM 538 N N . GLY A 1 72 ? 5.512 8.615 -11.074 1.00 93.06 72 GLY A N 1
ATOM 539 C CA . GLY A 1 72 ? 4.916 7.291 -11.267 1.00 93.06 72 GLY A CA 1
ATOM 540 C C . GLY A 1 72 ? 4.518 6.576 -9.976 1.00 93.06 72 GLY A C 1
ATOM 541 O O . GLY A 1 72 ? 3.975 5.481 -10.064 1.00 93.06 72 GLY A O 1
ATOM 542 N N . TRP A 1 73 ? 4.817 7.162 -8.817 1.00 96.12 73 TRP A N 1
ATOM 543 C CA . TRP A 1 73 ? 4.598 6.563 -7.501 1.00 96.12 73 TRP A CA 1
ATOM 544 C C . TRP A 1 73 ? 3.381 7.179 -6.814 1.00 96.12 73 TRP A C 1
ATOM 546 O O . TRP A 1 73 ? 2.978 8.295 -7.153 1.00 96.12 73 TRP A O 1
ATOM 556 N N . PHE A 1 74 ? 2.836 6.480 -5.819 1.00 96.56 74 PHE A N 1
ATOM 557 C CA . PHE A 1 74 ? 1.783 6.995 -4.928 1.00 96.56 74 PHE A CA 1
ATOM 558 C C . PHE A 1 74 ? 0.516 7.496 -5.653 1.00 96.56 74 PHE A C 1
ATOM 560 O O . PHE A 1 74 ? -0.170 8.390 -5.154 1.00 96.56 74 PHE A O 1
ATOM 567 N N . LEU A 1 75 ? 0.186 6.943 -6.829 1.00 96.44 75 LEU A N 1
ATOM 568 C CA . LEU A 1 75 ? -0.858 7.489 -7.708 1.00 96.44 75 LEU A CA 1
ATOM 569 C C . LEU A 1 75 ? -2.251 7.472 -7.065 1.00 96.44 75 LEU A C 1
ATOM 571 O O . LEU A 1 75 ? -3.046 8.378 -7.307 1.00 96.44 75 LEU A O 1
ATOM 575 N N . GLY A 1 76 ? -2.551 6.460 -6.249 1.00 96.31 76 GLY A N 1
ATOM 576 C CA . GLY A 1 76 ? -3.833 6.340 -5.552 1.00 96.31 76 GLY A CA 1
ATOM 577 C C . GLY A 1 76 ? -3.941 7.144 -4.257 1.00 96.31 76 GLY A C 1
ATOM 578 O O . GLY A 1 76 ? -5.033 7.211 -3.696 1.00 96.31 76 GLY A O 1
ATOM 579 N N . SER A 1 77 ? -2.846 7.741 -3.775 1.00 94.31 77 SER A N 1
ATOM 580 C CA . SER A 1 77 ? -2.797 8.506 -2.518 1.00 94.31 77 SER A CA 1
ATOM 581 C C . SER A 1 77 ? -2.466 9.991 -2.701 1.00 94.31 77 SER A C 1
ATOM 583 O O . SER A 1 77 ? -2.213 10.678 -1.710 1.00 94.31 77 SER A O 1
ATOM 585 N N . ALA A 1 78 ? -2.407 10.455 -3.951 1.00 77.88 78 ALA A N 1
ATOM 586 C CA . ALA A 1 78 ? -2.097 11.835 -4.322 1.00 77.88 78 ALA A CA 1
ATOM 587 C C . ALA A 1 78 ? -3.264 12.809 -4.085 1.00 77.88 78 ALA A C 1
ATOM 589 O O . ALA A 1 78 ? -4.440 12.394 -4.207 1.00 77.88 78 ALA A O 1
#